Protein AF-A0A6A6S7G0-F1 (afdb_monomer_lite)

InterPro domains:
  IPR002655 Acyl-CoA oxidase, C-terminal [PF01756] (2-56)
  IPR012258 Acyl-CoA oxidase [PTHR10909] (2-53)
  IPR036250 Acyl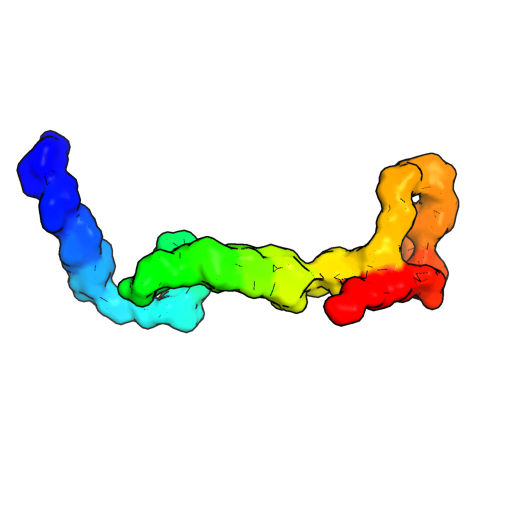-CoA dehydrogenase-like, C-terminal [SSF47203] (2-55)

Foldseek 3Di:
DVVCVVCVVVVVCVVVQACVRVVALPPHPVRNNPVSVCCCVQPVDPVNQWDDDPPPPDPLDDVPDPPSCPPTHTDD

Secondary structure (DSSP, 8-state):
-TTTTTTHHHHHHTT---HHHH--STT-TT--HHHHHHHIIIII-GGGGEE----TT-TT--TT-TTGGGGPEEP-

Radius of gyration: 20.42 Å; chains: 1; bounding box: 34×25×53 Å

Organism: NCBI:txid1395130

Structure (mmCIF, N/CA/C/O backbone):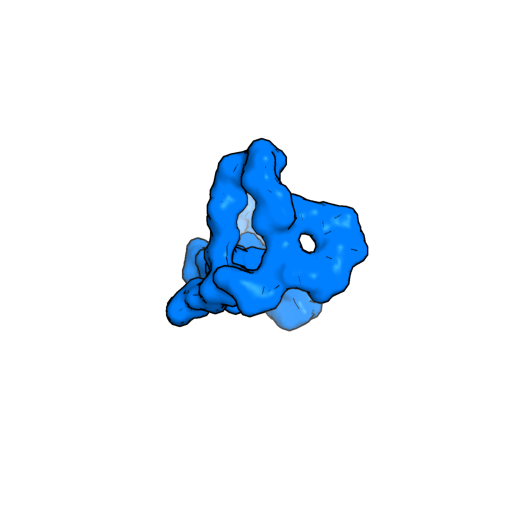
data_AF-A0A6A6S7G0-F1
#
_entry.id   AF-A0A6A6S7G0-F1
#
loop_
_atom_site.group_PDB
_atom_site.id
_atom_site.type_symbol
_atom_site.label_atom_id
_atom_site.label_alt_id
_atom_site.label_comp_id
_atom_site.label_asym_id
_atom_site.label_entity_id
_atom_site.label_seq_id
_atom_site.pdbx_PDB_ins_code
_atom_site.Cartn_x
_atom_site.Cartn_y
_atom_site.Cartn_z
_atom_site.occupancy
_atom_site.B_iso_or_equiv
_atom_site.auth_seq_id
_atom_site.auth_comp_id
_atom_site.auth_asym_id
_atom_site.auth_atom_id
_atom_site.pdbx_PDB_model_num
ATOM 1 N N . MET A 1 1 ? -15.141 17.511 14.668 1.00 79.38 1 MET A N 1
ATOM 2 C CA . MET A 1 1 ? -14.141 16.664 13.965 1.00 79.38 1 MET A CA 1
ATOM 3 C C . MET A 1 1 ? -13.195 15.922 14.909 1.00 79.38 1 MET A C 1
ATOM 5 O O . MET A 1 1 ? -12.923 14.760 14.641 1.00 79.38 1 MET A O 1
ATOM 9 N N . ALA A 1 2 ? -12.703 16.536 15.996 1.00 93.81 2 ALA A N 1
ATOM 10 C CA . ALA A 1 2 ? -11.758 15.879 16.910 1.00 93.81 2 ALA A CA 1
ATOM 11 C C . ALA A 1 2 ? -12.294 14.578 17.543 1.00 93.81 2 ALA A C 1
ATOM 13 O O . ALA A 1 2 ? -11.533 13.629 17.688 1.00 93.81 2 ALA A O 1
ATOM 14 N N . GLU A 1 3 ? -13.595 14.510 17.833 1.00 95.75 3 GLU A N 1
ATOM 15 C CA . GLU A 1 3 ? -14.256 13.327 18.408 1.00 95.75 3 GLU A CA 1
ATOM 16 C C . GLU A 1 3 ? -14.298 12.121 17.456 1.00 95.75 3 GLU A C 1
ATOM 18 O O . GLU A 1 3 ? -14.217 10.984 17.902 1.00 95.75 3 GLU A O 1
ATOM 23 N N . LEU A 1 4 ? -14.365 12.342 16.137 1.00 95.19 4 LEU A N 1
ATOM 24 C CA . LEU A 1 4 ? -14.447 11.261 15.144 1.00 95.19 4 LEU A CA 1
ATOM 25 C C . LEU A 1 4 ? -13.074 10.637 14.843 1.00 95.19 4 LEU A C 1
ATOM 27 O O . LEU A 1 4 ? -12.976 9.446 14.548 1.00 95.19 4 LEU A O 1
ATOM 31 N N . ARG A 1 5 ? -12.000 11.431 14.920 1.00 96.69 5 ARG A N 1
ATOM 32 C CA . ARG A 1 5 ? -10.644 11.037 14.498 1.00 96.69 5 ARG A CA 1
ATOM 33 C C . ARG A 1 5 ? -10.131 9.736 15.148 1.00 96.69 5 ARG A C 1
ATOM 35 O O . ARG A 1 5 ? -9.571 8.928 14.412 1.00 96.69 5 ARG A O 1
ATOM 42 N N . PRO A 1 6 ? -10.320 9.474 16.459 1.00 97.06 6 PRO A N 1
ATOM 43 C CA . PRO A 1 6 ? -9.875 8.223 17.087 1.00 97.06 6 PRO A CA 1
ATOM 44 C C . PRO A 1 6 ? -10.615 6.977 16.580 1.00 97.06 6 PRO A C 1
ATOM 46 O O . PRO A 1 6 ? -10.118 5.861 16.729 1.00 97.06 6 PRO A O 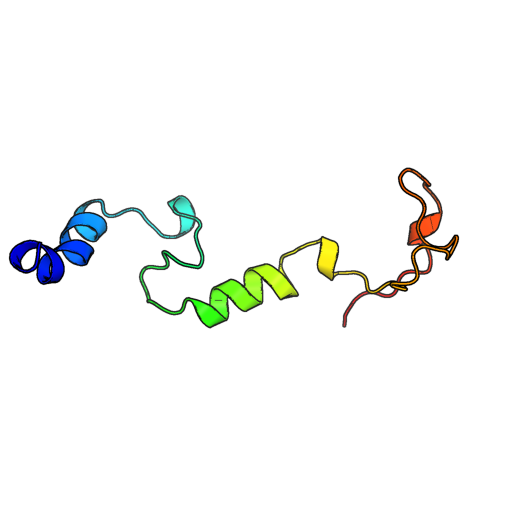1
ATOM 49 N N . HIS A 1 7 ? -11.804 7.159 16.001 1.00 96.69 7 HIS A N 1
ATOM 50 C CA . HIS A 1 7 ? -12.667 6.078 15.529 1.00 96.69 7 HIS A CA 1
ATOM 51 C C . HIS A 1 7 ? -12.615 5.883 14.015 1.00 96.69 7 HIS A C 1
ATOM 53 O O . HIS A 1 7 ? -13.022 4.827 13.548 1.00 96.69 7 HIS A O 1
ATOM 59 N N . ALA A 1 8 ? -12.095 6.855 13.259 1.00 97.00 8 ALA A N 1
ATOM 60 C CA . ALA A 1 8 ? -12.117 6.850 11.799 1.00 97.00 8 ALA A CA 1
ATOM 61 C C . ALA A 1 8 ? -11.601 5.531 11.201 1.00 97.00 8 ALA A C 1
ATOM 63 O O . ALA A 1 8 ? -12.323 4.906 10.437 1.00 97.00 8 ALA A O 1
ATOM 64 N N . VAL A 1 9 ? -10.420 5.063 11.619 1.00 95.50 9 VAL A N 1
ATOM 65 C CA . VAL A 1 9 ? -9.826 3.803 11.129 1.00 95.50 9 VAL A CA 1
ATOM 66 C C . VAL A 1 9 ? -10.714 2.595 11.460 1.00 95.50 9 VAL A C 1
ATOM 68 O O . VAL A 1 9 ? -11.043 1.808 10.586 1.00 95.50 9 VAL A O 1
ATOM 71 N N . LYS A 1 10 ? -11.235 2.506 12.688 1.00 96.56 10 LYS A N 1
ATOM 72 C CA . LYS A 1 10 ? -12.111 1.392 13.094 1.00 96.56 10 LYS A CA 1
ATOM 73 C C . LYS A 1 10 ? -13.422 1.353 12.305 1.00 96.56 10 LYS A C 1
ATOM 75 O O . LYS A 1 10 ? -13.972 0.281 12.078 1.00 96.56 10 LYS A O 1
ATOM 80 N N . LEU A 1 11 ? -13.938 2.519 11.917 1.00 97.06 11 LEU A N 1
ATOM 81 C CA . LEU A 1 11 ? -15.163 2.624 11.127 1.00 97.06 11 LEU A CA 1
ATOM 82 C C . LEU A 1 11 ? -14.962 2.129 9.689 1.00 97.06 11 LEU A C 1
ATOM 84 O O . LEU A 1 11 ? -15.874 1.499 9.160 1.00 97.06 11 LEU A O 1
ATOM 88 N N . VAL A 1 12 ? -13.797 2.371 9.072 1.00 96.25 12 VAL A N 1
ATOM 89 C CA . VAL A 1 12 ? -13.475 1.769 7.762 1.00 96.25 12 VAL A CA 1
ATOM 90 C C . VAL A 1 12 ? -13.120 0.285 7.884 1.00 96.25 12 VAL A C 1
ATOM 92 O O . VAL A 1 12 ? -13.583 -0.500 7.060 1.00 96.25 12 VAL A O 1
ATOM 95 N N . ASP A 1 13 ? -12.421 -0.130 8.943 1.00 96.38 13 ASP A N 1
ATOM 96 C CA . ASP A 1 13 ? -12.085 -1.545 9.175 1.00 96.38 13 ASP A CA 1
ATOM 97 C C . ASP A 1 13 ? -13.333 -2.427 9.352 1.00 96.38 13 ASP A C 1
ATOM 99 O O . ASP A 1 13 ? -13.335 -3.592 8.955 1.00 96.38 13 ASP A O 1
ATOM 103 N N . ALA A 1 14 ? -14.430 -1.879 9.893 1.00 97.50 14 ALA A N 1
ATOM 104 C CA . ALA A 1 14 ? -15.687 -2.604 10.101 1.00 97.50 14 ALA A CA 1
ATOM 105 C C . ALA A 1 14 ? -16.292 -3.181 8.806 1.00 97.50 14 ALA A C 1
ATOM 107 O O . ALA A 1 14 ? -17.049 -4.150 8.858 1.00 97.50 14 ALA A O 1
ATOM 108 N N . TRP A 1 15 ? -15.935 -2.631 7.643 1.00 96.81 15 TRP A N 1
ATOM 109 C CA . TRP A 1 15 ? -16.387 -3.127 6.341 1.00 96.81 15 TRP A CA 1
ATOM 110 C C . TRP A 1 15 ? -15.700 -4.440 5.946 1.00 96.81 15 TRP A C 1
ATOM 112 O O . TRP A 1 15 ? -16.169 -5.116 5.033 1.00 96.81 15 TRP A O 1
ATOM 122 N N . SER A 1 16 ? -14.617 -4.820 6.641 1.00 95.94 16 SER A N 1
ATOM 123 C CA . SER A 1 16 ? -13.902 -6.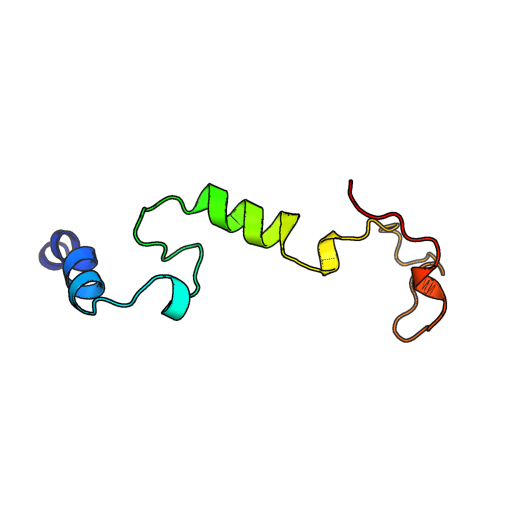093 6.473 1.00 95.94 16 SER A CA 1
ATOM 124 C C . SER A 1 16 ? -13.526 -6.396 5.015 1.00 95.94 16 SER A C 1
ATOM 126 O O . SER A 1 16 ? -13.602 -7.539 4.563 1.00 95.94 16 SER A O 1
ATOM 128 N N . ILE A 1 17 ? -13.139 -5.361 4.262 1.00 97.19 17 ILE A N 1
ATOM 129 C CA . ILE A 1 17 ? -12.723 -5.489 2.863 1.00 97.19 17 ILE A CA 1
ATOM 130 C C . ILE A 1 17 ? -11.328 -6.126 2.836 1.00 97.19 17 ILE A C 1
ATOM 132 O O . ILE A 1 17 ? -10.396 -5.546 3.392 1.00 97.19 17 ILE A O 1
ATOM 136 N N . PRO A 1 18 ? -11.148 -7.295 2.198 1.00 96.50 18 PRO A N 1
ATOM 137 C CA . PRO A 1 18 ? -9.842 -7.935 2.139 1.00 96.50 18 PRO A CA 1
ATOM 138 C C . PRO A 1 18 ? -8.907 -7.215 1.155 1.00 96.50 18 PRO A C 1
ATOM 140 O O . PRO A 1 18 ? -9.348 -6.690 0.130 1.00 96.50 18 PRO A O 1
ATOM 143 N N . ASP A 1 19 ? -7.599 -7.266 1.422 1.00 95.75 19 ASP A N 1
ATOM 144 C CA . ASP A 1 19 ? -6.562 -6.567 0.641 1.00 95.75 19 ASP A CA 1
ATOM 145 C C . ASP A 1 19 ? -6.597 -6.888 -0.864 1.00 95.75 19 ASP A C 1
ATOM 147 O O . ASP A 1 19 ? -6.363 -6.009 -1.689 1.00 95.75 19 ASP A O 1
ATOM 151 N N . TRP A 1 20 ? -6.925 -8.125 -1.249 1.00 95.12 20 TRP A N 1
ATOM 152 C CA . TRP A 1 20 ? -7.019 -8.513 -2.662 1.00 95.12 20 TRP A CA 1
ATOM 153 C C . TRP A 1 20 ? -8.193 -7.843 -3.387 1.00 95.12 20 TRP A C 1
ATOM 155 O O . TRP A 1 20 ? -8.115 -7.624 -4.595 1.00 95.12 20 TRP A O 1
ATOM 165 N N . LEU A 1 21 ? -9.270 -7.522 -2.662 1.00 97.38 21 LEU A N 1
ATOM 166 C CA . LEU A 1 21 ? -10.433 -6.828 -3.209 1.00 97.38 21 LEU A CA 1
ATOM 167 C C . LEU A 1 21 ? -10.188 -5.319 -3.248 1.00 97.38 21 LEU A C 1
ATOM 169 O O . LEU A 1 21 ? -10.531 -4.671 -4.233 1.00 97.38 21 LEU A O 1
ATOM 173 N N . LEU A 1 22 ? -9.578 -4.768 -2.193 1.00 96.06 22 LEU A N 1
ATOM 174 C CA . LEU A 1 22 ? -9.226 -3.349 -2.131 1.00 96.06 22 LEU A CA 1
ATOM 175 C C . LEU A 1 22 ? -8.124 -2.986 -3.139 1.00 96.06 22 LEU A C 1
ATOM 177 O O . LEU A 1 22 ? -8.137 -1.888 -3.691 1.00 96.06 22 LEU A O 1
ATOM 181 N N . ASN A 1 23 ? -7.183 -3.909 -3.365 1.00 94.62 23 ASN A N 1
ATOM 182 C CA . ASN A 1 23 ? -6.091 -3.825 -4.334 1.00 94.62 23 ASN A CA 1
ATOM 183 C C . ASN A 1 23 ? -5.360 -2.466 -4.316 1.00 94.62 23 ASN A C 1
ATOM 185 O O . ASN A 1 23 ? -5.157 -1.825 -5.349 1.00 94.62 23 ASN A O 1
ATOM 189 N N . SER A 1 24 ? -5.000 -2.000 -3.118 1.00 95.62 24 SER A N 1
ATOM 190 C CA . SER A 1 24 ? -4.398 -0.684 -2.897 1.00 95.62 24 SER A CA 1
ATOM 191 C C . SER A 1 24 ? -3.172 -0.780 -1.996 1.00 95.62 24 SER A C 1
ATOM 193 O O . SER A 1 24 ? -3.278 -1.209 -0.850 1.00 95.62 24 SER A O 1
ATOM 195 N N . ALA A 1 25 ? -2.019 -0.301 -2.475 1.00 95.00 25 ALA A N 1
ATOM 196 C CA . ALA A 1 25 ?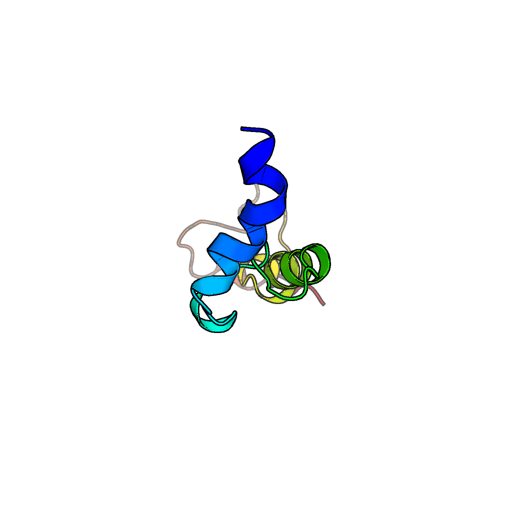 -0.805 -0.214 -1.658 1.00 95.00 25 ALA A CA 1
ATOM 197 C C . ALA A 1 25 ? -0.953 0.737 -0.463 1.00 95.00 25 ALA A C 1
ATOM 199 O O . ALA A 1 25 ? -0.444 0.457 0.618 1.00 95.00 25 ALA A O 1
ATOM 200 N N . LEU A 1 26 ? -1.649 1.864 -0.652 1.00 95.62 26 LEU A N 1
ATOM 201 C CA . LEU A 1 26 ? -1.852 2.866 0.401 1.00 95.62 26 LEU A CA 1
ATOM 202 C C . LEU A 1 26 ? -2.861 2.402 1.460 1.00 95.62 26 LEU A C 1
ATOM 204 O O . LEU A 1 26 ? -2.787 2.845 2.600 1.00 95.62 26 LEU A O 1
ATOM 208 N N . GLY A 1 27 ? -3.807 1.543 1.071 1.00 95.44 27 GLY A N 1
ATOM 209 C CA . GLY A 1 27 ? -4.885 1.046 1.927 1.00 95.44 27 GLY A CA 1
ATOM 210 C C . GLY A 1 27 ? -4.616 -0.316 2.567 1.00 95.44 27 GLY A C 1
ATOM 211 O O . GLY A 1 27 ? -5.557 -0.918 3.068 1.00 95.44 27 GLY A O 1
ATOM 212 N N . ARG A 1 28 ? -3.377 -0.822 2.519 1.00 95.62 28 ARG A N 1
ATOM 213 C CA . ARG A 1 28 ? -3.016 -2.144 3.052 1.00 95.62 28 ARG A CA 1
ATOM 214 C C . ARG A 1 28 ? -3.334 -2.274 4.536 1.00 95.62 28 ARG A C 1
ATOM 216 O O . ARG A 1 28 ? -2.939 -1.416 5.330 1.00 95.62 28 ARG A O 1
ATOM 223 N N . SER A 1 29 ? -3.953 -3.390 4.917 1.00 95.44 29 SER A N 1
ATOM 224 C CA . SER A 1 29 ? -4.387 -3.620 6.298 1.00 95.44 29 SER A CA 1
ATOM 225 C C . SER A 1 29 ? -3.236 -3.719 7.309 1.00 95.44 29 SER A C 1
ATOM 227 O O . SER A 1 29 ? -3.431 -3.470 8.494 1.00 95.44 29 SER A O 1
ATOM 229 N N . ASP A 1 30 ? -2.030 -4.096 6.870 1.00 94.75 30 ASP A N 1
ATOM 230 C CA . ASP A 1 30 ? -0.855 -4.253 7.741 1.00 94.75 30 ASP A CA 1
ATOM 231 C C . ASP A 1 30 ? 0.014 -2.986 7.870 1.00 94.75 30 ASP A C 1
ATOM 233 O O . ASP A 1 30 ? 1.037 -3.001 8.558 1.00 94.75 30 ASP A O 1
ATOM 237 N N . GLY A 1 31 ? -0.371 -1.891 7.203 1.00 94.81 31 GLY A N 1
ATOM 238 C CA . GLY A 1 31 ? 0.329 -0.607 7.256 1.00 94.81 31 GLY A CA 1
ATOM 239 C C . GLY A 1 31 ? 1.694 -0.568 6.556 1.00 94.81 31 GLY A C 1
ATOM 240 O O . GLY A 1 31 ? 2.352 0.476 6.579 1.00 94.81 31 GLY A O 1
ATOM 241 N N . LYS A 1 32 ? 2.139 -1.646 5.893 1.00 96.50 32 LYS A N 1
ATOM 242 C CA . LYS A 1 32 ? 3.417 -1.676 5.152 1.00 96.50 32 LYS A CA 1
ATOM 243 C C . LYS A 1 32 ? 3.268 -1.055 3.763 1.00 96.50 32 LYS A C 1
ATOM 245 O O . LYS A 1 32 ? 3.405 -1.718 2.733 1.00 96.50 32 LYS A O 1
ATOM 250 N N . VAL A 1 33 ? 2.963 0.236 3.753 1.00 96.75 33 VAL A N 1
ATOM 251 C CA . VAL A 1 33 ? 2.620 0.997 2.547 1.00 96.75 33 VAL A CA 1
ATOM 252 C C . VAL A 1 33 ? 3.824 1.188 1.624 1.00 96.75 33 VAL A C 1
ATOM 254 O O . VAL A 1 33 ? 3.722 0.979 0.419 1.00 96.75 33 VAL A O 1
ATOM 257 N N . TYR A 1 34 ? 4.974 1.584 2.172 1.00 96.88 34 TYR A N 1
ATOM 258 C CA . TYR A 1 34 ? 6.130 1.964 1.354 1.00 96.88 34 TYR A CA 1
ATOM 259 C C . TYR A 1 34 ? 6.746 0.785 0.596 1.00 96.88 34 TYR A C 1
ATOM 261 O O . TYR A 1 34 ? 7.113 0.936 -0.568 1.00 96.88 34 TYR A O 1
ATOM 269 N N . GLU A 1 35 ? 6.831 -0.382 1.235 1.00 95.81 35 GLU A N 1
ATOM 270 C CA . GLU A 1 35 ? 7.353 -1.605 0.616 1.00 95.81 35 GLU A CA 1
ATOM 271 C C . GLU A 1 35 ? 6.469 -2.046 -0.553 1.00 95.81 35 GLU A C 1
ATOM 273 O O . GLU A 1 35 ? 6.972 -2.303 -1.647 1.00 95.81 35 GLU A O 1
ATOM 278 N N . GLU A 1 36 ? 5.149 -2.059 -0.341 1.00 96.44 36 GLU A N 1
ATOM 279 C CA . GLU A 1 36 ? 4.186 -2.436 -1.374 1.00 96.44 36 GLU A CA 1
ATOM 280 C C . GLU A 1 36 ? 4.185 -1.433 -2.529 1.00 96.44 36 GLU A C 1
ATOM 282 O O . GLU A 1 36 ? 4.212 -1.824 -3.695 1.00 96.44 36 GLU A O 1
ATOM 287 N N . LEU A 1 37 ? 4.206 -0.132 -2.226 1.00 96.00 37 LEU A N 1
ATOM 288 C CA . LEU A 1 37 ? 4.222 0.912 -3.246 1.00 96.00 37 LEU A CA 1
ATOM 289 C C . LEU A 1 37 ? 5.486 0.829 -4.110 1.00 96.00 37 LEU A C 1
ATOM 291 O O . LEU A 1 37 ? 5.409 0.958 -5.335 1.00 96.00 37 LEU A O 1
ATOM 295 N N . PHE A 1 38 ? 6.640 0.580 -3.486 1.00 94.75 38 PHE A N 1
ATOM 296 C CA . PHE A 1 38 ? 7.892 0.372 -4.205 1.00 94.75 38 PHE A CA 1
ATOM 297 C C . PHE A 1 38 ? 7.829 -0.875 -5.090 1.00 94.75 38 PHE A C 1
ATOM 299 O O . PHE A 1 38 ? 8.215 -0.816 -6.255 1.00 94.75 38 PHE A O 1
ATOM 306 N N . ASP A 1 39 ? 7.317 -1.990 -4.574 1.00 94.69 39 ASP A N 1
ATOM 307 C CA . ASP A 1 39 ? 7.198 -3.230 -5.338 1.00 94.69 39 ASP A CA 1
ATOM 308 C C . ASP A 1 39 ? 6.244 -3.089 -6.540 1.00 94.69 39 ASP A C 1
ATOM 310 O O . ASP A 1 39 ? 6.594 -3.463 -7.665 1.00 94.69 39 ASP A O 1
ATOM 314 N N . MET A 1 40 ? 5.079 -2.461 -6.333 1.00 93.62 40 MET A N 1
ATOM 315 C CA . MET A 1 40 ? 4.115 -2.156 -7.395 1.00 93.62 40 MET A CA 1
ATOM 316 C C . MET A 1 40 ? 4.734 -1.287 -8.489 1.00 93.62 40 MET A C 1
ATOM 318 O O . MET A 1 40 ? 4.640 -1.610 -9.677 1.00 93.62 40 MET A O 1
ATOM 322 N N . ALA A 1 41 ? 5.369 -0.183 -8.094 1.00 91.81 41 ALA A N 1
ATOM 323 C CA . ALA A 1 41 ? 5.929 0.769 -9.037 1.00 91.81 41 ALA A CA 1
ATOM 324 C C . ALA A 1 41 ? 7.152 0.194 -9.752 1.00 91.81 41 ALA A C 1
ATOM 326 O O . ALA A 1 41 ? 7.252 0.300 -10.969 1.00 91.81 41 ALA A O 1
ATOM 327 N N . HIS A 1 42 ? 8.086 -0.409 -9.020 1.00 88.62 42 HIS A N 1
ATOM 328 C CA . HIS A 1 42 ? 9.392 -0.773 -9.557 1.00 88.62 42 HIS A CA 1
ATOM 329 C C . HIS A 1 42 ? 9.421 -2.155 -10.205 1.00 88.62 42 HIS A C 1
ATOM 331 O O . HIS A 1 42 ? 10.012 -2.301 -11.271 1.00 88.62 42 HIS A O 1
ATOM 337 N N . ARG A 1 43 ? 8.806 -3.165 -9.574 1.00 88.38 43 ARG A N 1
ATOM 338 C CA . ARG A 1 43 ? 8.922 -4.566 -10.013 1.00 88.38 43 ARG A CA 1
ATOM 339 C C . ARG A 1 43 ? 7.745 -5.016 -10.868 1.00 88.38 43 ARG A C 1
ATOM 341 O O . ARG A 1 43 ? 7.936 -5.700 -11.871 1.00 88.38 43 ARG A O 1
ATOM 348 N N . ARG A 1 44 ? 6.520 -4.641 -10.489 1.00 90.88 44 ARG A N 1
ATOM 349 C CA . ARG A 1 44 ? 5.303 -5.104 -11.179 1.00 90.88 44 ARG A CA 1
ATOM 350 C C . ARG A 1 44 ? 4.927 -4.278 -12.405 1.00 90.88 44 ARG A C 1
ATOM 352 O O . ARG A 1 44 ? 4.298 -4.823 -13.312 1.00 90.88 44 ARG A O 1
ATOM 359 N N . ASN A 1 45 ? 5.303 -3.001 -12.466 1.00 88.44 45 ASN A N 1
ATOM 360 C CA . ASN A 1 45 ? 4.957 -2.150 -13.601 1.00 88.44 45 ASN A CA 1
ATOM 361 C C . ASN A 1 45 ? 5.670 -2.622 -14.888 1.00 88.44 45 ASN A C 1
ATOM 363 O O . ASN A 1 45 ? 6.902 -2.577 -14.951 1.00 88.44 45 ASN A O 1
ATOM 367 N N . PRO A 1 46 ? 4.933 -3.031 -15.940 1.00 87.00 46 PRO A N 1
ATOM 368 C CA . PRO A 1 46 ? 5.538 -3.511 -17.180 1.00 87.00 46 PRO A CA 1
ATOM 369 C C . PRO A 1 46 ? 6.396 -2.453 -17.883 1.00 87.00 46 PRO A C 1
ATOM 371 O O . PRO A 1 46 ? 7.358 -2.821 -18.551 1.00 87.00 46 PRO A O 1
ATOM 374 N N . LEU A 1 47 ? 6.101 -1.159 -17.702 1.00 83.12 47 LEU A N 1
ATOM 375 C CA . LEU A 1 47 ? 6.880 -0.066 -18.299 1.00 83.12 47 LEU A CA 1
ATOM 376 C C . LEU A 1 47 ? 8.300 0.020 -17.737 1.00 83.12 47 LEU A C 1
ATOM 378 O O . LEU A 1 47 ? 9.210 0.453 -18.433 1.00 83.12 47 LEU A O 1
ATOM 382 N N . ASN A 1 48 ? 8.501 -0.434 -16.501 1.00 85.12 48 ASN A N 1
ATOM 383 C CA . ASN A 1 48 ? 9.800 -0.380 -15.837 1.00 85.12 48 ASN A CA 1
ATOM 384 C C . ASN A 1 48 ? 10.664 -1.614 -16.112 1.00 85.12 48 ASN A C 1
ATOM 386 O O . ASN A 1 48 ? 11.774 -1.714 -15.589 1.00 85.12 48 ASN A O 1
ATOM 390 N N . ARG A 1 49 ? 10.182 -2.537 -16.955 1.00 83.12 49 ARG A N 1
ATOM 391 C CA . ARG A 1 49 ? 10.957 -3.702 -17.386 1.00 83.12 49 ARG A CA 1
ATOM 392 C C . ARG A 1 49 ? 12.080 -3.332 -18.330 1.00 83.12 49 ARG A C 1
ATOM 394 O O . ARG A 1 49 ? 13.053 -4.062 -18.359 1.00 83.12 49 ARG A O 1
ATOM 401 N N . THR A 1 50 ? 11.958 -2.248 -19.087 1.00 80.06 50 THR A N 1
ATOM 402 C CA . THR A 1 50 ? 12.945 -1.821 -20.084 1.00 80.06 50 THR A CA 1
ATOM 403 C C . THR A 1 50 ? 13.520 -0.465 -19.720 1.00 80.06 50 THR A C 1
ATOM 405 O O . THR A 1 50 ? 12.774 0.450 -19.372 1.00 80.06 50 THR A O 1
ATOM 408 N N . VAL A 1 51 ? 14.835 -0.321 -19.838 1.00 76.81 51 VAL A N 1
ATOM 409 C CA . VAL A 1 51 ? 15.518 0.971 -19.750 1.00 76.81 51 VAL A CA 1
ATOM 410 C C . VAL A 1 51 ? 15.796 1.453 -21.167 1.00 76.81 51 VAL A C 1
ATOM 412 O O . VAL A 1 51 ? 16.252 0.681 -22.008 1.00 76.81 51 VAL A O 1
ATOM 415 N N . PHE A 1 52 ? 15.508 2.723 -21.429 1.00 77.75 52 PHE A N 1
ATOM 416 C CA . PHE A 1 52 ? 15.695 3.344 -22.734 1.00 77.75 52 PHE A CA 1
ATOM 417 C C . PHE A 1 52 ? 16.281 4.747 -22.607 1.00 77.75 52 PHE A C 1
ATOM 419 O O . PHE A 1 52 ? 16.269 5.343 -21.525 1.00 77.75 52 PHE A O 1
ATOM 426 N N . ASN A 1 53 ? 16.798 5.272 -23.717 1.00 79.00 53 ASN A N 1
ATOM 427 C CA . ASN A 1 53 ? 17.333 6.624 -23.775 1.00 79.00 53 ASN A CA 1
ATOM 428 C C . ASN A 1 53 ? 16.224 7.682 -23.623 1.00 79.00 53 ASN A C 1
ATOM 430 O O . ASN A 1 53 ? 15.243 7.683 -24.358 1.00 79.00 53 ASN A O 1
ATOM 434 N N . VAL A 1 54 ? 16.403 8.617 -22.689 1.00 78.19 54 VAL A N 1
ATOM 435 C CA . VAL A 1 54 ? 15.431 9.686 -22.393 1.00 78.19 54 VAL A CA 1
ATOM 436 C C . VAL A 1 54 ? 15.457 10.809 -23.443 1.00 78.19 54 VAL A C 1
ATOM 438 O O . VAL A 1 54 ? 14.553 11.645 -23.467 1.00 78.19 54 VAL A O 1
ATOM 441 N N . ASP A 1 55 ? 16.467 10.858 -24.319 1.00 83.56 55 ASP A N 1
ATOM 442 C CA . ASP A 1 55 ? 16.519 11.860 -25.385 1.00 83.56 55 ASP A CA 1
ATOM 443 C C . ASP A 1 55 ? 15.374 11.669 -26.388 1.00 83.56 55 ASP A C 1
ATOM 445 O O . ASP A 1 55 ? 15.381 10.763 -27.219 1.00 83.56 55 ASP A O 1
ATOM 449 N N . TRP A 1 56 ? 14.398 12.574 -26.334 1.00 78.31 56 TRP A N 1
ATOM 450 C CA . TRP A 1 56 ? 13.214 12.550 -27.190 1.00 78.31 56 TRP A CA 1
ATOM 451 C C . TRP A 1 56 ? 13.524 12.769 -28.677 1.00 78.31 56 TRP A C 1
ATOM 453 O O . TRP A 1 56 ? 12.663 12.501 -29.511 1.00 78.31 56 TRP A O 1
ATOM 463 N N . ARG A 1 57 ? 14.719 13.275 -29.019 1.00 84.31 57 ARG A N 1
ATOM 464 C CA . ARG A 1 57 ? 15.165 13.442 -30.413 1.00 84.31 57 ARG A CA 1
ATOM 465 C C . ARG A 1 57 ? 15.751 12.162 -31.008 1.00 84.31 57 ARG A C 1
ATOM 467 O O . ARG A 1 57 ? 16.069 12.147 -32.192 1.00 84.31 57 ARG A O 1
ATOM 474 N N . SER A 1 58 ? 15.943 11.128 -30.193 1.00 80.94 58 SER A N 1
ATOM 475 C CA . SER A 1 58 ? 16.446 9.835 -30.642 1.00 80.94 58 SER A CA 1
ATOM 476 C C . SER A 1 58 ? 15.369 9.069 -31.414 1.00 80.94 58 SER A C 1
ATOM 478 O O . SER A 1 58 ? 14.256 8.893 -30.921 1.00 80.94 58 SER A O 1
ATOM 480 N N . ASP A 1 59 ? 15.722 8.519 -32.578 1.00 76.69 59 ASP A N 1
ATOM 481 C CA . ASP A 1 59 ? 14.839 7.660 -33.387 1.00 76.69 59 ASP A CA 1
ATOM 482 C C . ASP A 1 59 ? 14.691 6.224 -32.822 1.00 76.69 59 ASP A C 1
ATOM 484 O O . ASP A 1 59 ? 14.105 5.345 -33.456 1.00 76.69 59 ASP A O 1
ATOM 488 N N . GLU A 1 60 ? 15.230 5.956 -31.626 1.00 72.88 60 GLU A N 1
ATOM 489 C CA . GLU A 1 60 ? 15.221 4.641 -30.966 1.00 72.88 60 GLU A CA 1
ATOM 490 C C . GLU A 1 60 ? 13.807 4.181 -30.572 1.00 72.88 60 GLU A C 1
ATOM 492 O O . GLU A 1 60 ? 13.446 3.020 -30.786 1.00 72.88 60 GLU A O 1
ATOM 497 N N . ILE A 1 61 ? 12.976 5.087 -30.042 1.00 71.69 61 ILE A N 1
ATOM 498 C CA . ILE A 1 61 ? 11.593 4.789 -29.649 1.00 71.69 61 ILE A CA 1
ATOM 499 C C . ILE A 1 61 ? 10.631 5.667 -30.435 1.00 71.69 61 ILE A C 1
ATOM 501 O O . ILE A 1 61 ? 10.426 6.838 -30.132 1.00 71.69 61 ILE A O 1
ATOM 505 N N . VAL A 1 62 ? 9.959 5.049 -31.403 1.00 68.88 62 VAL A N 1
ATOM 506 C CA . VAL A 1 62 ? 8.881 5.678 -32.168 1.00 68.88 62 VAL A CA 1
ATOM 507 C C . VAL A 1 62 ? 7.557 5.014 -31.803 1.00 68.88 62 VAL A C 1
ATOM 509 O O . VAL A 1 62 ? 7.398 3.797 -31.944 1.00 68.88 62 VAL A O 1
ATOM 512 N N . LEU A 1 63 ? 6.588 5.813 -31.349 1.00 67.12 63 LEU A N 1
ATOM 513 C CA . LEU A 1 63 ? 5.243 5.342 -31.016 1.00 67.12 63 LEU A CA 1
ATOM 514 C C . LEU A 1 63 ? 4.614 4.623 -32.226 1.00 67.12 63 LEU A C 1
ATOM 516 O O . LEU A 1 63 ? 4.497 5.195 -33.305 1.00 67.12 63 LEU A O 1
ATOM 520 N N . GLY A 1 64 ? 4.213 3.359 -32.051 1.00 65.25 64 GLY A N 1
ATOM 521 C CA . GLY A 1 64 ? 3.593 2.547 -33.110 1.00 65.25 64 GLY A CA 1
ATOM 522 C C . GLY A 1 64 ? 4.569 1.836 -34.058 1.00 65.25 64 GLY A C 1
ATOM 523 O O . GLY A 1 64 ? 4.134 1.048 -34.901 1.00 65.25 64 GLY A O 1
ATOM 524 N N . SER A 1 65 ? 5.883 2.037 -33.910 1.00 63.09 65 SER A N 1
ATOM 525 C CA . SER A 1 65 ? 6.888 1.285 -34.665 1.00 63.09 65 SER A CA 1
ATOM 526 C C . SER A 1 65 ? 7.077 -0.114 -34.075 1.00 63.09 65 SER A C 1
ATOM 528 O O . SER A 1 65 ? 7.490 -0.271 -32.927 1.00 63.09 65 SER A O 1
ATOM 530 N N . LYS A 1 66 ? 6.838 -1.162 -34.876 1.00 58.31 66 LYS A N 1
ATOM 531 C CA . LYS A 1 66 ? 7.061 -2.570 -34.478 1.00 58.31 66 LYS A CA 1
ATOM 532 C C . LYS A 1 66 ? 8.535 -2.908 -34.202 1.00 58.31 66 LYS A C 1
ATOM 534 O O . L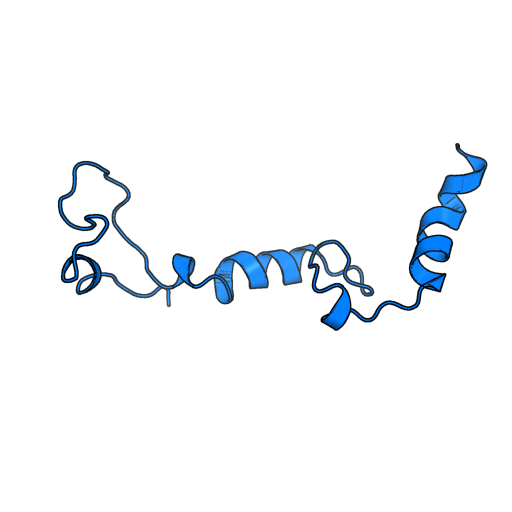YS A 1 66 ? 8.816 -3.970 -33.652 1.00 58.31 66 LYS A O 1
ATOM 539 N N . ASN A 1 67 ? 9.465 -2.031 -34.586 1.00 57.75 67 ASN A N 1
ATOM 540 C CA . ASN A 1 67 ? 10.899 -2.316 -34.591 1.00 57.75 67 ASN A CA 1
ATOM 541 C C . ASN A 1 67 ? 11.696 -1.583 -33.495 1.00 57.75 67 ASN A C 1
ATOM 543 O O . ASN A 1 67 ? 12.827 -1.988 -33.240 1.00 57.75 67 ASN A O 1
ATOM 547 N N . GLY A 1 68 ? 11.133 -0.558 -32.835 1.00 58.62 68 GLY A N 1
ATOM 548 C CA . GLY A 1 68 ? 11.875 0.292 -31.882 1.00 58.62 68 GLY A CA 1
ATOM 549 C C . GLY A 1 68 ? 12.315 -0.418 -30.593 1.00 58.62 68 GLY A C 1
ATOM 550 O O . GLY A 1 68 ? 13.332 -0.085 -30.003 1.00 58.62 68 GLY A O 1
ATOM 551 N N . ALA A 1 69 ? 11.609 -1.473 -30.180 1.00 59.94 69 ALA A N 1
ATOM 552 C CA . ALA A 1 69 ? 11.887 -2.152 -28.912 1.00 59.94 69 ALA A CA 1
ATOM 553 C C . ALA A 1 69 ? 13.016 -3.204 -28.965 1.00 59.94 69 ALA A C 1
ATOM 555 O O . ALA A 1 69 ? 13.357 -3.773 -27.932 1.00 59.94 69 ALA A O 1
ATOM 556 N N . ARG A 1 70 ? 13.589 -3.508 -30.143 1.00 60.38 70 ARG A N 1
ATOM 557 C CA . ARG A 1 70 ? 14.534 -4.636 -30.302 1.00 60.38 70 ARG A CA 1
ATOM 558 C C . ARG A 1 70 ? 15.855 -4.468 -29.543 1.00 60.38 70 ARG A C 1
ATOM 560 O O . ARG A 1 70 ? 16.460 -5.478 -29.205 1.00 60.38 70 ARG A O 1
ATOM 567 N N . ASN A 1 71 ? 16.274 -3.232 -29.271 1.00 62.19 71 ASN A N 1
ATOM 568 C CA . ASN A 1 71 ? 17.555 -2.923 -28.623 1.00 62.19 71 ASN A CA 1
ATOM 569 C C . ASN A 1 71 ? 17.406 -2.481 -27.154 1.00 62.19 71 ASN A C 1
ATOM 571 O O . ASN A 1 71 ? 18.397 -2.112 -26.528 1.00 62.19 71 ASN A O 1
ATOM 575 N N . LEU A 1 72 ? 16.190 -2.515 -26.598 1.00 67.69 72 LEU A N 1
ATOM 576 C CA . LEU A 1 72 ? 15.942 -2.089 -25.222 1.00 67.69 72 LEU A CA 1
ATOM 577 C C . LEU A 1 72 ? 16.419 -3.156 -24.235 1.00 67.69 72 LEU A C 1
ATOM 579 O O . LEU A 1 72 ? 15.992 -4.310 -24.291 1.00 67.69 72 LEU A O 1
ATOM 583 N N . LEU A 1 73 ? 17.291 -2.762 -23.309 1.00 60.12 73 LEU A N 1
ATOM 584 C CA . LEU A 1 73 ? 17.787 -3.647 -22.259 1.00 60.12 73 LEU A CA 1
ATOM 585 C C . LEU A 1 73 ? 16.770 -3.724 -21.120 1.00 60.12 73 LEU A C 1
ATOM 587 O O . LEU A 1 73 ? 16.220 -2.707 -20.687 1.00 60.12 73 LEU A O 1
ATOM 591 N N . ALA A 1 74 ? 16.523 -4.937 -20.623 1.00 57.94 74 ALA A N 1
ATOM 592 C CA . ALA A 1 74 ? 15.679 -5.109 -19.455 1.00 57.94 74 ALA A CA 1
ATOM 593 C C . ALA A 1 74 ? 16.394 -4.613 -18.187 1.00 57.94 74 ALA A C 1
ATOM 595 O O . ALA A 1 74 ? 17.613 -4.746 -18.064 1.00 57.94 74 ALA A O 1
ATOM 596 N N . LYS A 1 75 ? 15.646 -4.045 -17.238 1.00 59.38 75 LYS A N 1
ATOM 597 C CA . LYS A 1 75 ? 16.174 -3.733 -15.907 1.00 59.38 75 LYS A CA 1
ATOM 598 C C . LYS A 1 75 ? 16.403 -5.058 -15.168 1.00 59.38 75 LYS A C 1
ATOM 600 O O . LYS A 1 75 ? 15.484 -5.872 -15.118 1.00 59.38 75 LYS A O 1
ATOM 605 N N . LEU A 1 76 ? 17.641 -5.270 -14.707 1.00 53.00 76 LEU A N 1
ATOM 606 C CA . LEU A 1 76 ? 18.113 -6.508 -14.068 1.00 53.00 76 LEU A CA 1
ATOM 607 C C . LEU A 1 76 ? 17.291 -6.877 -12.826 1.00 53.00 76 LEU A C 1
ATOM 609 O O . LEU A 1 76 ? 17.006 -5.952 -12.029 1.00 53.00 76 LEU A O 1
#

Sequence (76 aa):
MAELRPHAVKLVDAWSIPDWLLNSALGRSDGKVYEELFDMAHRRNPLNRTVFNVDWRSDEIVLGSKNGARNLLAKL

pLDDT: mean 85.08, std 13.67, range [53.0, 97.5]